Protein AF-A0A2D6Q393-F1 (afdb_monomer_lite)

Sequence (89 aa):
MQKNNSKIKNDFGKRAYLYALSIINLIKQIDNKNMSNNIIARQLIRSATSIGANIVEAQAGRTKRDFTNFINNSLKSSNECKFWICLLR

Radius of gyration: 15.28 Å; chains: 1; bounding box: 31×17×53 Å

Structure (mmCIF, N/CA/C/O backbone):
data_AF-A0A2D6Q393-F1
#
_entry.id   AF-A0A2D6Q393-F1
#
loop_
_atom_site.group_PDB
_atom_site.id
_atom_site.type_symbol
_atom_site.label_atom_id
_atom_site.label_alt_id
_atom_site.label_comp_id
_atom_site.label_asym_id
_atom_site.label_entity_id
_atom_site.label_seq_id
_atom_site.pdbx_PDB_ins_code
_atom_site.Cartn_x
_atom_site.Cartn_y
_atom_site.Cartn_z
_atom_site.occupancy
_atom_site.B_iso_or_equiv
_atom_site.auth_seq_id
_atom_site.auth_comp_id
_atom_site.auth_asym_id
_atom_site.auth_atom_id
_atom_site.pdbx_PDB_model_num
ATOM 1 N N . MET A 1 1 ? -1.314 -9.831 -33.365 1.00 42.03 1 MET A N 1
ATOM 2 C CA . MET A 1 1 ? -1.796 -10.069 -31.981 1.00 42.03 1 MET A CA 1
ATOM 3 C C . MET A 1 1 ? -0.920 -9.346 -30.936 1.00 42.03 1 MET A C 1
ATOM 5 O O . MET A 1 1 ? -0.302 -10.001 -30.114 1.00 42.03 1 MET A O 1
ATOM 9 N N . GLN A 1 2 ? -0.841 -8.003 -30.932 1.00 44.72 2 GLN A N 1
ATOM 10 C CA . GLN A 1 2 ? 0.044 -7.252 -30.002 1.00 44.72 2 GLN A CA 1
ATOM 11 C C . GLN A 1 2 ? -0.667 -6.212 -29.104 1.00 44.72 2 GLN A C 1
ATOM 13 O O . GLN A 1 2 ? -0.019 -5.556 -28.296 1.00 44.72 2 GLN A O 1
ATOM 18 N N . LYS A 1 3 ? -2.001 -6.072 -29.167 1.00 40.84 3 LYS A N 1
ATOM 19 C CA . LYS A 1 3 ? -2.736 -5.023 -28.424 1.00 40.84 3 LYS A CA 1
ATOM 20 C C . LYS A 1 3 ? -3.075 -5.345 -26.951 1.00 40.84 3 LYS A C 1
ATOM 22 O O . LYS A 1 3 ? -3.525 -4.450 -26.246 1.00 40.84 3 LYS A O 1
ATOM 27 N N . ASN A 1 4 ? -2.835 -6.566 -26.456 1.00 47.59 4 ASN A N 1
ATOM 28 C CA . ASN A 1 4 ? -3.253 -6.966 -25.096 1.00 47.59 4 ASN A CA 1
ATOM 29 C C . ASN A 1 4 ? -2.206 -6.727 -23.989 1.00 47.59 4 ASN A C 1
ATOM 31 O O . ASN A 1 4 ? -2.582 -6.578 -22.829 1.00 47.59 4 ASN A O 1
ATOM 35 N N . ASN A 1 5 ? -0.913 -6.615 -24.313 1.00 49.34 5 ASN A N 1
ATOM 36 C CA . ASN A 1 5 ? 0.138 -6.479 -23.291 1.00 49.34 5 ASN A CA 1
ATOM 37 C C . ASN A 1 5 ? 0.249 -5.071 -22.681 1.00 49.34 5 ASN A C 1
ATOM 39 O O . ASN A 1 5 ? 0.685 -4.934 -21.539 1.00 49.34 5 ASN A O 1
ATOM 43 N N . SER A 1 6 ? -0.162 -4.021 -23.398 1.00 48.47 6 SER A N 1
ATOM 44 C CA . SER A 1 6 ? -0.140 -2.645 -22.877 1.00 48.47 6 SER A CA 1
ATOM 45 C C . SER A 1 6 ? -1.238 -2.394 -21.839 1.00 48.47 6 SER A C 1
ATOM 47 O O . SER A 1 6 ? -1.019 -1.670 -20.870 1.00 48.47 6 SER A O 1
ATOM 49 N N . LYS A 1 7 ? -2.400 -3.043 -21.994 1.00 47.00 7 LYS A N 1
ATOM 50 C CA . LYS A 1 7 ? -3.549 -2.901 -21.087 1.00 47.00 7 LYS A CA 1
ATOM 51 C C . LYS A 1 7 ? -3.286 -3.542 -19.718 1.00 47.00 7 LYS A C 1
ATOM 53 O O . LYS A 1 7 ? -3.615 -2.946 -18.701 1.00 47.00 7 LYS A O 1
ATOM 58 N N . ILE A 1 8 ? -2.623 -4.704 -19.697 1.00 50.81 8 ILE A N 1
ATOM 59 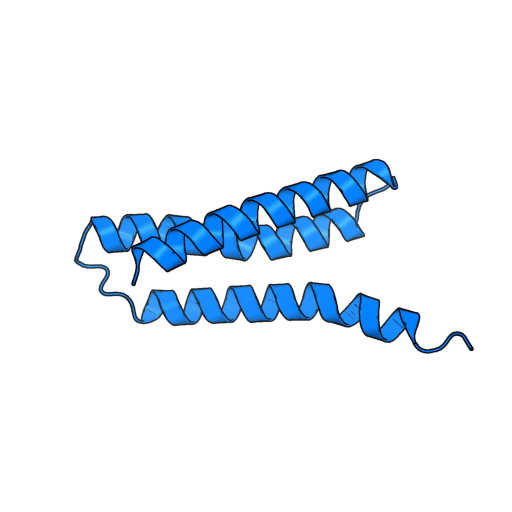C CA . ILE A 1 8 ? -2.247 -5.428 -18.467 1.00 50.81 8 ILE A CA 1
ATOM 60 C C . ILE A 1 8 ? -1.155 -4.673 -17.690 1.00 50.81 8 ILE A C 1
ATOM 62 O O . ILE A 1 8 ? -1.223 -4.570 -16.467 1.00 50.81 8 ILE A O 1
ATOM 66 N N . LYS A 1 9 ? -0.174 -4.081 -18.390 1.00 50.91 9 LYS A N 1
ATOM 67 C CA . LYS A 1 9 ? 0.898 -3.283 -17.761 1.00 50.91 9 LYS A CA 1
ATOM 68 C C . LYS A 1 9 ? 0.364 -2.065 -16.995 1.00 50.91 9 LYS A C 1
ATOM 70 O O . LYS A 1 9 ? 0.889 -1.750 -15.930 1.00 50.91 9 LYS A O 1
ATOM 75 N N . ASN A 1 10 ? -0.691 -1.426 -17.507 1.00 57.19 10 ASN A N 1
ATOM 76 C CA . ASN A 1 10 ? -1.344 -0.281 -16.861 1.00 57.19 10 ASN A CA 1
ATOM 77 C C . ASN A 1 10 ? -2.304 -0.665 -15.722 1.00 57.19 10 ASN A C 1
ATOM 79 O O . ASN A 1 10 ? -2.685 0.202 -14.936 1.00 57.19 10 ASN A O 1
ATOM 83 N N . ASP A 1 11 ? -2.692 -1.935 -15.603 1.00 80.69 11 ASP A N 1
ATOM 84 C CA . ASP A 1 11 ? -3.628 -2.376 -14.567 1.00 80.69 11 ASP A CA 1
ATOM 85 C C . ASP A 1 11 ? -2.944 -2.553 -13.203 1.00 80.69 11 ASP A C 1
ATOM 87 O O . ASP A 1 11 ? -3.472 -2.135 -12.175 1.00 80.69 11 ASP A O 1
ATOM 91 N N . PHE A 1 12 ? -1.728 -3.106 -13.173 1.00 84.88 12 PHE A N 1
ATOM 92 C CA . PHE A 1 12 ? -1.088 -3.489 -11.910 1.00 84.88 12 PHE A CA 1
ATOM 93 C C . PHE A 1 12 ? -0.756 -2.298 -10.995 1.00 84.88 12 PHE A C 1
ATOM 95 O O . PHE A 1 12 ? -1.145 -2.290 -9.827 1.00 84.88 12 PHE A O 1
ATOM 102 N N . GLY A 1 13 ? -0.104 -1.258 -11.528 1.00 90.69 13 GLY A N 1
ATOM 103 C CA . GLY A 1 13 ? 0.199 -0.043 -10.759 1.00 90.69 13 GLY A CA 1
ATOM 104 C C . GLY A 1 13 ? -1.068 0.692 -10.310 1.00 90.69 13 GLY A C 1
ATOM 105 O O . GLY A 1 13 ? -1.168 1.123 -9.161 1.00 90.69 13 GLY A O 1
ATOM 106 N N . LYS A 1 14 ? -2.087 0.751 -11.178 1.00 93.31 14 LYS A N 1
ATOM 107 C CA . LYS A 1 14 ? -3.391 1.340 -10.847 1.00 93.31 14 LYS A CA 1
ATOM 108 C C . LYS A 1 14 ? -4.083 0.579 -9.715 1.00 93.31 14 LYS A C 1
ATOM 110 O O . LYS A 1 14 ? -4.607 1.202 -8.796 1.00 93.31 14 LYS A O 1
ATOM 115 N N . ARG A 1 15 ? -4.064 -0.754 -9.747 1.00 94.62 15 ARG A N 1
ATOM 116 C CA . ARG A 1 15 ? -4.619 -1.596 -8.679 1.00 94.62 15 ARG A CA 1
ATOM 117 C C . ARG A 1 15 ? -3.896 -1.390 -7.354 1.00 94.62 15 ARG A C 1
ATOM 119 O O . ARG A 1 15 ? -4.566 -1.277 -6.335 1.00 94.62 15 ARG A O 1
ATOM 126 N N . ALA A 1 16 ? -2.568 -1.286 -7.362 1.00 96.06 16 ALA A N 1
ATOM 127 C CA . ALA A 1 16 ? -1.799 -0.992 -6.153 1.00 96.06 16 ALA A CA 1
ATOM 128 C C . ALA A 1 16 ? -2.129 0.398 -5.578 1.00 96.06 16 ALA A C 1
ATOM 130 O O . ALA A 1 16 ? -2.291 0.541 -4.368 1.00 96.06 16 ALA A O 1
ATOM 131 N N . TYR A 1 17 ? -2.305 1.405 -6.437 1.00 95.44 17 TYR A N 1
ATOM 132 C CA . TYR A 1 17 ? -2.735 2.741 -6.020 1.00 95.44 17 TYR A CA 1
ATOM 133 C C . TYR A 1 17 ? -4.141 2.735 -5.400 1.00 95.44 17 TYR A C 1
ATOM 135 O O . TYR A 1 17 ? -4.339 3.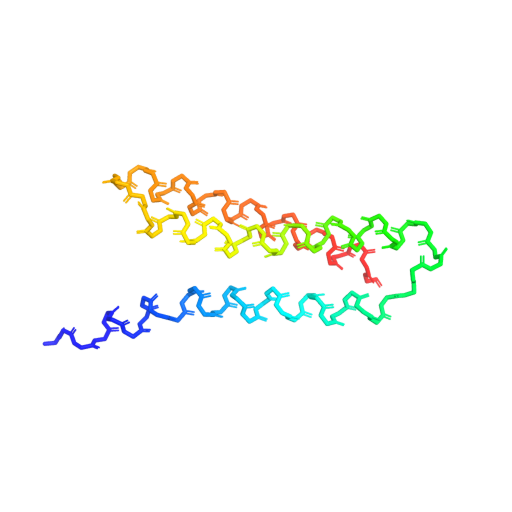244 -4.296 1.00 95.44 17 TYR A O 1
ATOM 143 N N . LEU A 1 18 ? -5.111 2.105 -6.071 1.00 96.75 18 LEU A N 1
ATOM 144 C CA . LEU A 1 18 ? -6.476 1.966 -5.551 1.00 96.75 18 LEU A CA 1
ATOM 145 C C . LEU A 1 18 ? -6.504 1.171 -4.239 1.00 96.75 18 LEU A C 1
ATOM 147 O O . LEU A 1 18 ? -7.251 1.518 -3.325 1.00 96.75 18 LEU A O 1
ATOM 151 N N . TYR A 1 19 ? -5.656 0.148 -4.114 1.00 96.69 19 TYR A N 1
ATOM 152 C CA . TYR A 1 19 ? -5.485 -0.595 -2.872 1.00 96.69 19 TYR A CA 1
ATOM 153 C C . TYR A 1 19 ? -4.971 0.304 -1.739 1.00 96.69 19 TYR A C 1
ATOM 155 O O . TYR A 1 19 ? -5.573 0.328 -0.667 1.00 96.69 19 TYR A O 1
ATOM 163 N N . ALA A 1 20 ? -3.931 1.107 -1.976 1.00 97.38 20 ALA A N 1
ATOM 164 C CA . ALA A 1 20 ? -3.423 2.044 -0.974 1.00 97.38 20 ALA A CA 1
ATOM 165 C C . ALA A 1 20 ? -4.501 3.051 -0.525 1.00 97.38 20 ALA A C 1
ATOM 167 O O . ALA A 1 20 ? -4.667 3.271 0.675 1.00 97.38 20 ALA A O 1
ATOM 168 N N . LEU A 1 21 ? -5.298 3.592 -1.457 1.00 97.44 21 LEU A N 1
ATOM 169 C CA . LEU A 1 21 ? -6.447 4.446 -1.125 1.00 97.44 21 LEU A CA 1
ATOM 170 C C . LEU A 1 21 ? -7.495 3.718 -0.271 1.00 97.44 21 LEU A C 1
ATOM 172 O O . LEU A 1 21 ? -8.022 4.299 0.679 1.00 97.44 21 LEU A O 1
ATOM 176 N N . SER A 1 22 ? -7.782 2.448 -0.575 1.00 97.56 22 SER A N 1
ATOM 177 C CA . SER A 1 22 ? -8.725 1.646 0.214 1.00 97.56 22 SER A CA 1
ATOM 178 C C . SER A 1 22 ? -8.251 1.452 1.659 1.00 97.56 22 SER A C 1
ATOM 180 O O . SER A 1 22 ? -9.046 1.595 2.585 1.00 97.56 22 SER A O 1
ATOM 182 N N . ILE A 1 23 ? -6.946 1.242 1.866 1.00 97.38 23 ILE A N 1
ATOM 183 C CA . ILE A 1 23 ? -6.348 1.113 3.200 1.00 97.38 23 ILE A CA 1
ATOM 184 C C . ILE A 1 23 ? -6.374 2.444 3.955 1.00 97.38 23 ILE A C 1
ATOM 186 O O . ILE A 1 23 ? -6.697 2.469 5.140 1.00 97.38 23 ILE A O 1
ATOM 190 N N . ILE A 1 24 ? -6.095 3.563 3.281 1.00 96.25 24 ILE A N 1
ATOM 191 C CA . ILE A 1 24 ? -6.207 4.899 3.887 1.00 96.25 24 ILE A CA 1
ATOM 192 C C . ILE A 1 24 ? -7.641 5.144 4.374 1.00 96.25 24 ILE A C 1
ATOM 194 O O . ILE A 1 24 ? -7.839 5.658 5.474 1.00 96.25 24 ILE A O 1
ATOM 198 N N . ASN A 1 25 ? -8.643 4.764 3.579 1.00 96.62 25 ASN A N 1
ATOM 199 C CA . ASN A 1 25 ? -10.043 4.910 3.967 1.00 96.62 25 ASN A CA 1
ATOM 200 C C . ASN A 1 25 ? -10.439 3.966 5.111 1.00 96.62 25 ASN A C 1
ATOM 202 O O . ASN A 1 25 ? -11.138 4.411 6.016 1.00 96.62 25 ASN A O 1
ATOM 206 N N . LEU A 1 26 ? -9.948 2.722 5.121 1.00 94.75 26 LEU A N 1
ATOM 207 C CA . LEU A 1 26 ? -10.131 1.792 6.240 1.00 94.75 26 LEU A CA 1
ATOM 208 C C . LEU A 1 26 ? -9.579 2.378 7.546 1.00 94.75 26 LEU A C 1
ATOM 210 O O . LEU A 1 26 ? -10.259 2.383 8.564 1.00 94.75 26 LEU A O 1
ATOM 214 N N . ILE A 1 27 ? -8.365 2.929 7.516 1.00 94.31 27 ILE A N 1
ATOM 215 C CA . ILE A 1 27 ? -7.704 3.462 8.715 1.00 94.31 27 ILE A CA 1
ATOM 216 C C . ILE A 1 27 ? -8.433 4.676 9.294 1.00 94.31 27 ILE A C 1
ATOM 218 O O . ILE A 1 27 ? -8.468 4.840 10.510 1.00 94.31 27 ILE A O 1
ATOM 222 N N . LYS A 1 28 ? -9.077 5.496 8.454 1.00 93.12 28 LYS A N 1
ATOM 223 C CA . LYS A 1 28 ? -9.934 6.596 8.932 1.00 93.12 28 LYS A CA 1
ATOM 224 C C . LYS A 1 28 ? -11.124 6.109 9.768 1.00 93.12 28 LYS A C 1
ATOM 226 O O . LYS A 1 28 ? -11.667 6.901 10.530 1.00 93.12 28 LYS A O 1
ATOM 231 N N . GLN A 1 29 ? -11.534 4.851 9.6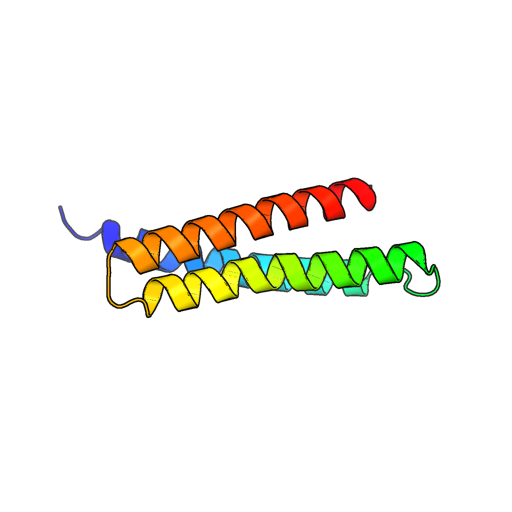10 1.00 92.62 29 GLN A N 1
ATOM 232 C CA . GLN A 1 29 ? -12.647 4.245 10.347 1.00 92.62 29 GLN A CA 1
ATOM 233 C C . GLN A 1 29 ? -12.200 3.537 11.635 1.00 92.62 29 GLN A C 1
ATOM 235 O O . GLN A 1 29 ? -13.047 3.175 12.447 1.00 92.62 29 GLN A O 1
ATOM 240 N N . ILE A 1 30 ? -10.894 3.334 11.838 1.00 90.44 30 ILE A N 1
ATOM 241 C CA . ILE A 1 30 ? -10.358 2.688 13.040 1.00 90.44 30 ILE A CA 1
ATOM 242 C C . ILE A 1 30 ? -10.380 3.683 14.206 1.00 90.44 30 ILE A C 1
ATOM 244 O O . ILE A 1 30 ? -9.953 4.832 14.067 1.00 90.44 30 ILE A O 1
ATOM 248 N N . ASP A 1 31 ? -10.840 3.235 15.379 1.00 87.25 31 ASP A N 1
ATOM 249 C CA . ASP A 1 31 ? -10.727 4.025 16.604 1.00 87.25 31 ASP A CA 1
ATOM 250 C C . ASP A 1 31 ? -9.257 4.142 17.028 1.00 87.25 31 ASP A C 1
ATOM 252 O O . ASP A 1 31 ? -8.636 3.192 17.515 1.00 87.25 31 ASP A O 1
ATOM 256 N N . ASN A 1 32 ? -8.716 5.343 16.846 1.00 80.62 32 ASN A N 1
ATOM 257 C CA . ASN A 1 32 ? -7.325 5.673 17.125 1.00 80.62 32 ASN A CA 1
ATOM 258 C C . ASN A 1 32 ? -7.057 5.999 18.602 1.00 80.62 32 ASN A C 1
ATOM 260 O O . ASN A 1 32 ? -5.912 6.310 18.940 1.00 80.62 32 ASN A O 1
ATOM 264 N N . LYS A 1 33 ? -8.073 5.942 19.479 1.00 87.19 33 LYS A N 1
ATOM 265 C CA . LYS A 1 33 ? -7.893 6.109 20.933 1.00 87.19 33 LYS A CA 1
ATOM 266 C C . LYS A 1 33 ? -7.213 4.901 21.573 1.00 87.19 33 LYS A C 1
ATOM 268 O O . LYS A 1 33 ? -6.509 5.051 22.568 1.00 87.19 33 LYS A O 1
ATOM 273 N N . ASN A 1 34 ? -7.392 3.710 21.001 1.00 92.00 34 ASN A N 1
ATOM 274 C CA . ASN A 1 34 ? -6.685 2.515 21.442 1.00 92.00 34 ASN A CA 1
ATOM 275 C C . ASN A 1 34 ? -5.242 2.520 20.897 1.00 92.00 34 ASN A C 1
ATOM 277 O O . ASN A 1 34 ? -5.016 2.606 19.688 1.00 92.00 34 ASN A O 1
ATOM 281 N N . MET A 1 35 ? -4.260 2.404 21.797 1.00 94.31 35 MET A N 1
ATOM 282 C CA . MET A 1 35 ? -2.834 2.426 21.452 1.00 94.31 35 MET A CA 1
ATOM 283 C C . MET A 1 35 ? -2.443 1.315 20.465 1.00 94.31 35 MET A C 1
ATOM 285 O O . MET A 1 35 ? -1.711 1.578 19.511 1.00 94.31 35 MET A O 1
ATOM 289 N N . SER A 1 36 ? -2.955 0.096 20.649 1.00 93.56 36 SER A N 1
ATOM 290 C CA . SER A 1 36 ? -2.688 -1.040 19.760 1.00 93.56 36 SER A CA 1
ATOM 291 C C . SER A 1 36 ? -3.243 -0.789 18.361 1.00 93.56 36 SER A C 1
ATOM 293 O O . SER A 1 36 ? -2.529 -0.979 17.376 1.00 93.56 36 SER A O 1
ATOM 295 N N . ASN A 1 37 ? -4.470 -0.270 18.267 1.00 94.25 37 ASN A N 1
ATOM 296 C CA . ASN A 1 37 ? -5.084 0.084 16.986 1.00 94.25 37 ASN A CA 1
ATOM 297 C C . ASN A 1 37 ? -4.278 1.157 16.254 1.00 94.25 37 ASN A C 1
ATOM 299 O O . ASN A 1 37 ? -4.041 1.027 15.055 1.00 94.25 37 ASN A O 1
ATOM 303 N N . ASN A 1 38 ? -3.804 2.181 16.970 1.00 94.19 38 ASN A N 1
ATOM 304 C CA . ASN A 1 38 ? -2.975 3.235 16.388 1.00 94.19 38 ASN A CA 1
ATOM 305 C C . ASN A 1 38 ? -1.669 2.670 15.802 1.00 94.19 38 ASN A C 1
ATOM 307 O O . ASN A 1 38 ? -1.308 2.975 14.663 1.00 94.19 38 ASN A O 1
ATOM 311 N N . ILE A 1 39 ? -0.980 1.803 16.552 1.00 95.81 39 ILE A N 1
ATOM 312 C CA . ILE A 1 39 ? 0.271 1.173 16.109 1.00 95.81 39 ILE A CA 1
ATOM 313 C C . ILE A 1 39 ? 0.026 0.290 14.880 1.00 95.81 39 ILE A C 1
ATOM 315 O O . ILE A 1 39 ? 0.755 0.407 13.890 1.00 95.81 39 ILE A O 1
ATOM 319 N N . ILE A 1 40 ? -1.012 -0.550 14.910 1.00 96.38 40 ILE A N 1
ATOM 320 C CA . ILE A 1 40 ? -1.356 -1.434 13.791 1.00 96.38 40 ILE A CA 1
ATOM 321 C C . ILE A 1 40 ? -1.745 -0.610 12.561 1.00 96.38 40 ILE A C 1
ATOM 323 O O . ILE A 1 40 ? -1.223 -0.860 11.476 1.00 96.38 40 ILE A O 1
ATOM 327 N N . ALA A 1 41 ? -2.580 0.419 12.718 1.00 96.00 41 ALA A N 1
ATOM 328 C CA . ALA A 1 41 ? -2.968 1.315 11.632 1.00 96.00 41 ALA A CA 1
ATOM 329 C C . ALA A 1 41 ? -1.748 1.990 10.984 1.00 96.00 41 ALA A C 1
ATOM 331 O O . ALA A 1 41 ? -1.629 2.029 9.756 1.00 96.00 41 ALA A O 1
ATOM 332 N N . ARG A 1 42 ? -0.785 2.459 11.787 1.00 96.19 42 ARG A N 1
ATOM 333 C CA . ARG A 1 42 ? 0.465 3.047 11.280 1.00 96.19 42 ARG A CA 1
ATOM 334 C C . ARG A 1 42 ? 1.329 2.045 10.512 1.00 96.19 42 ARG A C 1
ATOM 336 O O . ARG A 1 42 ? 1.921 2.410 9.495 1.00 96.19 42 ARG A O 1
ATOM 343 N N . GLN A 1 43 ? 1.414 0.796 10.963 1.00 97.75 43 GLN A N 1
ATOM 344 C CA . GLN A 1 43 ? 2.153 -0.233 10.224 1.00 97.75 43 GLN A CA 1
ATOM 345 C C . GLN A 1 43 ? 1.432 -0.641 8.936 1.00 97.75 43 GLN A C 1
ATOM 347 O O . GLN A 1 43 ? 2.063 -0.828 7.888 1.00 97.75 43 GLN A O 1
ATOM 352 N N . LEU A 1 44 ? 0.104 -0.703 8.988 1.00 97.62 44 LEU A N 1
ATOM 353 C CA . LEU A 1 44 ? -0.739 -1.034 7.854 1.00 97.62 44 LEU A CA 1
ATOM 354 C C . LEU A 1 44 ? -0.640 0.019 6.740 1.00 97.62 44 LEU A C 1
ATOM 356 O O . LEU A 1 44 ? -0.366 -0.336 5.596 1.00 97.62 44 LEU A O 1
ATOM 360 N N . ILE A 1 45 ? -0.774 1.317 7.049 1.00 97.31 45 ILE A N 1
ATOM 361 C CA . ILE A 1 45 ? -0.666 2.373 6.022 1.00 97.31 45 ILE A CA 1
ATOM 362 C C . ILE A 1 45 ? 0.721 2.405 5.376 1.00 97.31 45 ILE A C 1
ATOM 364 O O . ILE A 1 45 ? 0.841 2.593 4.162 1.00 97.31 45 ILE A O 1
ATOM 368 N N . ARG A 1 46 ? 1.777 2.183 6.169 1.00 98.25 46 ARG A N 1
ATOM 369 C CA . ARG A 1 46 ? 3.162 2.195 5.689 1.00 98.25 46 ARG A CA 1
ATOM 370 C C . ARG A 1 46 ? 3.421 1.028 4.739 1.00 98.25 46 ARG A C 1
ATOM 372 O O . ARG A 1 46 ? 3.951 1.231 3.651 1.00 98.25 46 ARG A O 1
ATOM 379 N N . SER A 1 47 ? 3.019 -0.181 5.127 1.00 98.19 47 SER A N 1
ATOM 380 C CA . SER A 1 47 ? 3.179 -1.370 4.283 1.00 98.19 47 SER A CA 1
ATOM 381 C C . SER A 1 47 ? 2.318 -1.286 3.016 1.00 98.19 47 SER A C 1
ATOM 383 O O . SER A 1 47 ? 2.835 -1.516 1.925 1.00 98.19 47 SER A O 1
ATOM 385 N N . ALA A 1 48 ? 1.060 -0.844 3.113 1.00 98.00 48 ALA A N 1
ATOM 386 C CA . ALA A 1 48 ? 0.166 -0.700 1.961 1.00 98.00 48 ALA A CA 1
ATO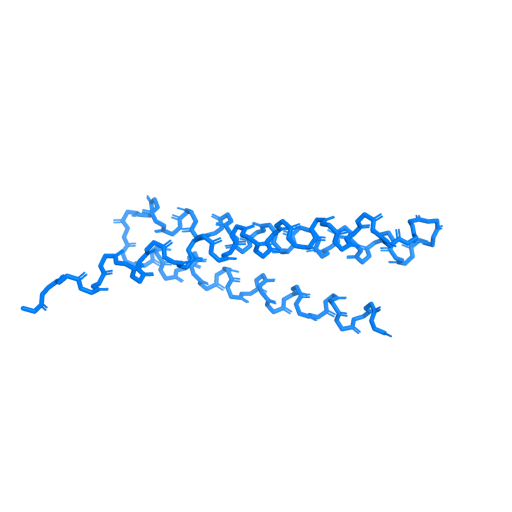M 387 C C . ALA A 1 48 ? 0.661 0.312 0.915 1.00 98.00 48 ALA A C 1
ATOM 389 O O . ALA A 1 48 ? 0.641 0.028 -0.283 1.00 98.00 48 ALA A O 1
ATOM 390 N N . THR A 1 49 ? 1.132 1.485 1.347 1.00 97.69 49 THR A N 1
ATOM 391 C CA . THR A 1 49 ? 1.671 2.509 0.430 1.00 97.69 49 THR A CA 1
ATOM 392 C C . THR A 1 49 ? 3.020 2.091 -0.168 1.00 97.69 49 THR A C 1
ATOM 394 O O . THR A 1 49 ? 3.285 2.374 -1.339 1.00 97.69 49 THR A O 1
ATOM 397 N N . SER A 1 50 ? 3.834 1.333 0.579 1.00 98.31 50 SER A N 1
ATOM 398 C CA . SER A 1 50 ? 5.114 0.794 0.101 1.00 98.31 50 SER A CA 1
ATOM 399 C C . SER A 1 50 ? 4.963 -0.192 -1.066 1.00 98.31 50 SER A C 1
ATOM 401 O O . SER A 1 50 ? 5.839 -0.242 -1.930 1.00 98.31 50 SER A O 1
ATOM 403 N N . ILE A 1 51 ? 3.841 -0.920 -1.163 1.00 98.31 51 ILE A N 1
ATOM 404 C CA . ILE A 1 51 ? 3.543 -1.798 -2.312 1.00 98.31 51 ILE A CA 1
ATOM 405 C C . ILE A 1 51 ? 3.571 -0.991 -3.613 1.00 98.31 51 ILE A C 1
ATOM 407 O O . ILE A 1 51 ? 4.289 -1.356 -4.545 1.00 98.31 51 ILE A O 1
ATOM 411 N N . GLY A 1 52 ? 2.811 0.109 -3.664 1.00 96.25 52 GLY A N 1
ATOM 412 C CA . GLY A 1 52 ? 2.718 0.983 -4.833 1.00 96.25 52 GLY A CA 1
ATOM 413 C C . GLY A 1 52 ? 4.023 1.724 -5.115 1.00 96.25 52 GLY A C 1
ATOM 414 O O . GLY A 1 52 ? 4.457 1.759 -6.264 1.00 96.25 52 GLY A O 1
ATOM 415 N N . ALA A 1 53 ? 4.684 2.239 -4.074 1.00 97.25 53 ALA A N 1
ATOM 416 C CA . ALA A 1 53 ? 5.970 2.921 -4.211 1.00 97.25 53 ALA A CA 1
ATOM 417 C C . ALA A 1 53 ? 7.031 2.013 -4.854 1.00 97.25 53 ALA A C 1
ATOM 419 O O . ALA A 1 53 ? 7.641 2.389 -5.848 1.00 97.25 53 ALA A O 1
ATOM 420 N N . ASN A 1 54 ? 7.176 0.773 -4.374 1.00 97.88 54 ASN A N 1
ATOM 421 C CA . ASN A 1 54 ? 8.108 -0.185 -4.971 1.00 97.88 54 ASN A CA 1
ATOM 422 C C . ASN A 1 54 ? 7.747 -0.537 -6.425 1.00 97.88 54 ASN A C 1
ATOM 424 O O . ASN A 1 54 ? 8.635 -0.789 -7.228 1.00 97.88 54 ASN A O 1
ATOM 428 N N . ILE A 1 55 ? 6.465 -0.545 -6.802 1.00 96.06 55 ILE A N 1
ATOM 429 C CA . ILE A 1 55 ? 6.068 -0.779 -8.202 1.00 96.06 55 ILE A CA 1
ATOM 430 C C . ILE A 1 55 ? 6.499 0.391 -9.097 1.00 96.06 55 ILE A C 1
ATOM 432 O O . ILE A 1 55 ? 6.959 0.152 -10.213 1.00 96.06 55 ILE A O 1
ATOM 436 N N . VAL A 1 56 ? 6.383 1.632 -8.615 1.00 95.12 56 VAL A N 1
ATOM 437 C CA . VAL A 1 56 ? 6.874 2.823 -9.330 1.00 95.12 56 VAL A CA 1
ATOM 438 C C . VAL A 1 56 ? 8.395 2.756 -9.498 1.00 95.12 56 VAL A C 1
ATOM 440 O O . VAL A 1 56 ? 8.890 2.921 -10.612 1.00 95.12 56 VAL A O 1
ATOM 443 N N . GLU A 1 57 ? 9.128 2.408 -8.439 1.00 96.31 57 GLU A N 1
ATOM 444 C CA . GLU A 1 57 ? 10.586 2.223 -8.502 1.00 96.31 57 GLU A CA 1
ATOM 445 C C . GLU A 1 57 ? 10.990 1.087 -9.454 1.00 96.31 57 GLU A C 1
ATOM 447 O O . GLU A 1 57 ? 11.930 1.225 -10.236 1.00 96.31 57 GLU A O 1
ATOM 452 N N . ALA A 1 58 ? 10.235 -0.018 -9.476 1.00 95.44 58 ALA A N 1
ATOM 453 C CA . ALA A 1 58 ? 10.463 -1.103 -10.427 1.00 95.44 58 ALA A CA 1
ATOM 454 C C . ALA A 1 58 ? 10.355 -0.605 -11.877 1.00 95.44 58 ALA A C 1
ATOM 456 O O . ALA A 1 58 ? 11.175 -0.973 -12.716 1.00 95.44 58 ALA A O 1
ATOM 457 N N . GLN A 1 59 ? 9.362 0.242 -12.173 1.00 91.69 59 GLN A N 1
ATOM 458 C CA . GLN A 1 59 ? 9.158 0.820 -13.506 1.00 91.69 59 GLN A CA 1
ATOM 459 C C . GLN A 1 59 ? 10.250 1.824 -13.899 1.00 91.69 59 GLN A C 1
ATOM 461 O O . GLN A 1 59 ? 10.567 1.922 -15.084 1.00 91.69 59 GLN A O 1
ATOM 466 N N . ALA A 1 60 ? 10.826 2.535 -12.928 1.00 92.88 60 ALA A N 1
ATOM 467 C CA . ALA A 1 60 ? 11.945 3.458 -13.128 1.00 92.88 60 ALA A CA 1
ATOM 468 C C . ALA A 1 60 ? 13.326 2.764 -13.146 1.00 92.88 60 ALA A C 1
ATOM 470 O O . ALA A 1 60 ? 14.336 3.392 -13.474 1.00 92.88 60 ALA A O 1
ATOM 471 N N . GLY A 1 61 ? 13.384 1.475 -12.797 1.00 91.75 61 GLY A N 1
ATOM 472 C CA . GLY A 1 61 ? 14.613 0.691 -12.718 1.00 91.75 61 GLY A CA 1
ATOM 473 C C . GLY A 1 61 ? 15.362 0.585 -14.051 1.00 91.75 61 GLY A C 1
ATOM 474 O O . GLY A 1 61 ? 14.770 0.462 -15.124 1.00 91.75 61 GLY A O 1
ATOM 475 N N . ARG A 1 62 ? 16.700 0.592 -13.983 1.00 91.88 62 ARG A N 1
ATOM 476 C CA . ARG A 1 62 ? 17.576 0.556 -15.170 1.00 91.88 62 ARG A CA 1
ATOM 477 C C . ARG A 1 62 ? 17.821 -0.857 -15.689 1.00 91.88 62 ARG A C 1
ATOM 479 O O . ARG A 1 62 ? 18.065 -1.040 -16.879 1.00 91.88 62 ARG A O 1
ATOM 486 N N . THR A 1 63 ? 17.777 -1.859 -14.812 1.00 96.31 63 THR A N 1
ATOM 487 C CA . THR A 1 63 ? 18.045 -3.256 -15.171 1.00 96.31 63 THR A CA 1
ATOM 488 C C . THR A 1 63 ? 16.869 -4.175 -14.845 1.00 96.31 63 THR A C 1
ATOM 490 O O . THR A 1 63 ? 16.044 -3.899 -13.976 1.00 96.31 63 THR A O 1
ATOM 493 N N . LYS A 1 64 ? 16.823 -5.345 -15.500 1.00 95.38 64 LYS A N 1
ATOM 494 C CA . LYS A 1 64 ? 15.858 -6.408 -15.154 1.00 95.38 64 LYS A CA 1
ATOM 495 C C . LYS A 1 64 ? 16.013 -6.888 -13.707 1.00 95.38 64 LYS A C 1
ATOM 497 O O . LYS A 1 64 ? 15.035 -7.308 -13.100 1.00 95.38 64 LYS A O 1
ATOM 502 N N . ARG A 1 65 ? 17.234 -6.844 -13.162 1.00 96.00 65 ARG A N 1
ATOM 503 C CA . ARG A 1 65 ? 17.506 -7.218 -11.769 1.00 96.00 65 ARG A CA 1
ATOM 504 C C . ARG A 1 65 ? 16.863 -6.220 -10.808 1.00 96.00 65 ARG A C 1
ATOM 506 O O . ARG A 1 65 ? 16.211 -6.655 -9.866 1.00 96.00 65 ARG A O 1
ATOM 513 N N . ASP A 1 66 ? 16.984 -4.923 -11.085 1.00 94.50 66 ASP A N 1
ATOM 514 C CA . ASP A 1 66 ? 16.359 -3.872 -10.270 1.00 94.50 66 ASP A CA 1
ATOM 515 C C . ASP A 1 66 ? 14.841 -4.023 -10.270 1.00 94.50 66 ASP A C 1
ATOM 517 O O . ASP A 1 66 ? 14.227 -4.046 -9.206 1.00 94.50 66 ASP A O 1
ATOM 521 N N . PHE A 1 67 ? 14.251 -4.239 -11.452 1.00 95.19 67 PHE A N 1
ATOM 522 C CA . PHE A 1 67 ? 12.820 -4.507 -11.581 1.00 95.19 67 PHE A CA 1
ATOM 523 C C . PHE A 1 67 ? 12.381 -5.660 -10.666 1.00 95.19 67 PHE A C 1
ATOM 525 O O . PHE A 1 67 ? 11.481 -5.497 -9.845 1.00 95.19 67 PHE A O 1
ATOM 532 N N . THR A 1 68 ? 13.047 -6.815 -10.752 1.00 96.75 68 THR A N 1
ATOM 533 C CA . THR A 1 68 ? 12.721 -7.985 -9.921 1.00 96.75 68 THR A CA 1
ATOM 534 C C . THR A 1 68 ? 12.913 -7.707 -8.430 1.00 96.75 68 THR A C 1
ATOM 536 O O . THR A 1 68 ? 12.084 -8.119 -7.621 1.00 96.75 68 THR A O 1
ATOM 539 N N . ASN A 1 69 ? 13.968 -6.984 -8.049 1.00 97.81 69 ASN A N 1
ATOM 540 C CA . ASN A 1 69 ? 14.230 -6.632 -6.653 1.00 97.81 69 ASN A CA 1
ATOM 541 C C . ASN A 1 69 ? 13.119 -5.753 -6.068 1.00 97.81 69 ASN A C 1
ATOM 543 O O . ASN A 1 69 ? 12.607 -6.050 -4.987 1.00 97.81 69 ASN A O 1
ATOM 547 N N . PHE A 1 70 ? 1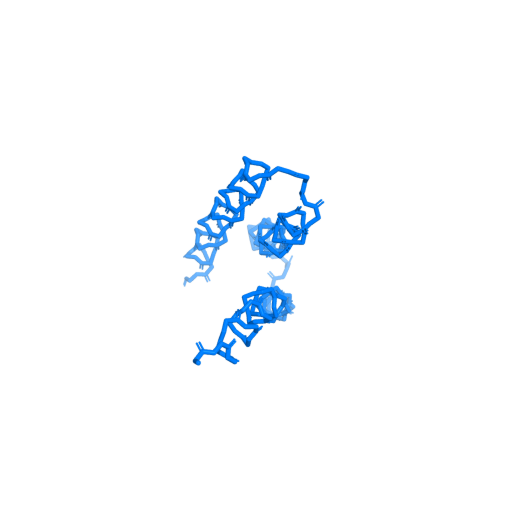2.696 -4.717 -6.792 1.00 97.81 70 PHE A N 1
ATOM 548 C CA . PHE A 1 70 ? 11.608 -3.846 -6.354 1.00 97.81 70 PHE A CA 1
ATOM 549 C C . PHE A 1 70 ? 10.259 -4.575 -6.310 1.00 97.81 70 PHE A C 1
ATOM 551 O O . PHE A 1 70 ? 9.511 -4.422 -5.343 1.00 97.81 70 PHE A O 1
ATOM 558 N N . ILE A 1 71 ? 9.966 -5.451 -7.276 1.00 97.00 71 ILE A N 1
ATOM 559 C CA . ILE A 1 71 ? 8.761 -6.294 -7.220 1.00 97.00 71 ILE A CA 1
ATOM 560 C C . ILE A 1 71 ? 8.799 -7.252 -6.017 1.00 97.00 71 ILE A C 1
ATOM 562 O O . ILE A 1 71 ? 7.789 -7.404 -5.329 1.00 97.00 71 ILE A O 1
ATOM 566 N N . ASN A 1 72 ? 9.954 -7.836 -5.693 1.00 98.12 72 ASN A N 1
ATOM 567 C CA . ASN A 1 72 ? 10.111 -8.666 -4.494 1.00 98.12 72 ASN A CA 1
ATOM 568 C C . ASN A 1 72 ? 9.894 -7.868 -3.201 1.00 98.12 72 ASN A C 1
ATOM 570 O O . ASN A 1 72 ? 9.282 -8.377 -2.262 1.00 98.12 72 ASN A O 1
ATOM 574 N N . ASN A 1 73 ? 10.350 -6.616 -3.143 1.00 98.19 73 ASN A N 1
ATOM 575 C CA . ASN A 1 73 ? 10.065 -5.734 -2.011 1.00 98.19 73 ASN A CA 1
ATOM 576 C C . ASN A 1 73 ? 8.566 -5.417 -1.913 1.00 98.19 73 ASN A C 1
ATOM 578 O O . ASN A 1 73 ? 8.001 -5.514 -0.827 1.00 98.19 73 ASN A O 1
ATOM 582 N N . SER A 1 74 ? 7.902 -5.154 -3.043 1.00 98.06 74 SER A N 1
ATOM 583 C CA . SER A 1 74 ? 6.444 -4.972 -3.103 1.00 98.06 74 SER A CA 1
ATOM 584 C C . SER A 1 74 ? 5.685 -6.201 -2.571 1.00 98.06 74 SER A C 1
ATOM 586 O O . SER A 1 74 ? 4.750 -6.060 -1.780 1.00 98.06 74 SER A O 1
ATOM 588 N N . LEU A 1 75 ? 6.134 -7.417 -2.911 1.00 98.12 75 LEU A N 1
ATOM 589 C CA . LEU A 1 75 ? 5.572 -8.667 -2.384 1.00 98.12 75 LEU A CA 1
ATOM 590 C C . LEU A 1 75 ? 5.751 -8.792 -0.862 1.00 98.12 75 LEU A C 1
ATOM 592 O O . LEU A 1 75 ? 4.804 -9.153 -0.162 1.00 98.12 75 LEU A O 1
ATOM 596 N N . LYS A 1 76 ? 6.936 -8.463 -0.332 1.00 98.50 76 LYS A N 1
ATOM 597 C CA . LYS A 1 76 ? 7.180 -8.451 1.122 1.00 98.50 76 LYS A CA 1
ATOM 598 C C . LYS A 1 76 ? 6.245 -7.470 1.833 1.00 98.50 76 LYS A C 1
ATOM 600 O O . LYS A 1 76 ? 5.584 -7.860 2.792 1.00 98.50 76 LYS A O 1
ATOM 605 N N . SER A 1 77 ? 6.103 -6.250 1.312 1.00 98.38 77 SER A N 1
ATOM 606 C CA . SER A 1 77 ? 5.163 -5.256 1.847 1.00 98.38 77 SER A CA 1
ATOM 607 C C . SER A 1 77 ? 3.708 -5.728 1.781 1.00 98.38 77 SER A C 1
ATOM 609 O O . SER A 1 77 ? 2.938 -5.469 2.702 1.00 98.38 77 SER A O 1
ATOM 611 N N . SER A 1 78 ? 3.323 -6.465 0.735 1.00 98.19 78 SER A N 1
ATOM 612 C CA . SER A 1 78 ? 1.987 -7.062 0.634 1.00 98.19 78 SER A CA 1
ATOM 613 C C . SER A 1 78 ? 1.740 -8.129 1.706 1.00 98.19 78 SER A C 1
ATOM 615 O O . SER A 1 78 ? 0.665 -8.144 2.311 1.00 98.19 78 SER A O 1
ATOM 617 N N . ASN A 1 79 ? 2.737 -8.966 2.001 1.00 98.50 79 ASN A N 1
ATOM 618 C CA . ASN A 1 79 ? 2.654 -9.954 3.080 1.00 98.50 79 ASN A CA 1
ATOM 619 C C . ASN A 1 79 ? 2.556 -9.293 4.463 1.00 98.50 79 ASN A C 1
ATOM 621 O O . ASN A 1 79 ? 1.727 -9.710 5.271 1.00 98.50 79 ASN A O 1
ATOM 625 N N . GLU A 1 80 ? 3.337 -8.237 4.718 1.00 98.12 80 GLU A N 1
ATOM 626 C CA . GLU A 1 80 ? 3.206 -7.427 5.939 1.00 98.12 80 GLU A CA 1
ATOM 627 C C . GLU A 1 80 ? 1.800 -6.828 6.057 1.00 98.12 80 GLU A C 1
ATOM 629 O O . GLU A 1 80 ? 1.151 -6.955 7.091 1.00 98.12 80 GLU A O 1
ATOM 634 N N . CYS A 1 81 ? 1.292 -6.229 4.978 1.00 97.81 81 CYS A N 1
ATOM 635 C CA . CYS A 1 81 ? -0.039 -5.632 4.945 1.00 97.81 81 CYS A CA 1
ATOM 636 C C . CYS A 1 81 ? -1.132 -6.661 5.289 1.00 97.81 81 CYS A C 1
ATOM 638 O O . CYS A 1 81 ? -2.007 -6.401 6.116 1.00 97.81 81 CYS A O 1
ATOM 640 N N . LYS A 1 82 ? -1.039 -7.871 4.717 1.00 97.94 82 LYS A N 1
ATOM 641 C CA . LYS A 1 82 ? -1.941 -8.988 5.031 1.00 97.94 82 LYS A CA 1
ATOM 642 C C . LYS A 1 82 ? -1.889 -9.362 6.514 1.00 97.94 82 LYS A C 1
ATOM 644 O O . LYS A 1 82 ? -2.942 -9.572 7.110 1.00 97.94 82 LYS A O 1
ATOM 649 N N . PHE A 1 83 ? -0.697 -9.432 7.104 1.00 98.19 83 PHE A N 1
ATOM 650 C CA . PHE A 1 83 ? -0.529 -9.719 8.529 1.00 98.19 83 PHE A CA 1
ATOM 651 C C . PHE A 1 83 ? -1.223 -8.666 9.405 1.00 98.19 83 PHE A C 1
ATOM 653 O O . PHE A 1 83 ? -2.010 -9.027 10.278 1.00 98.19 83 PHE A O 1
ATOM 660 N N . TRP A 1 84 ? -1.022 -7.374 9.124 1.00 97.50 84 TRP A N 1
ATOM 661 C CA . TRP A 1 84 ? -1.661 -6.293 9.884 1.00 97.50 84 TRP A CA 1
ATOM 662 C C . TRP A 1 84 ? -3.186 -6.281 9.745 1.00 97.50 84 TRP A C 1
ATOM 664 O O . TRP A 1 84 ? -3.877 -6.068 10.735 1.00 97.50 84 TRP A O 1
ATOM 674 N N . ILE A 1 85 ? -3.724 -6.569 8.553 1.00 95.88 85 ILE A N 1
ATOM 675 C CA . ILE A 1 85 ? -5.176 -6.722 8.361 1.00 95.88 85 ILE A CA 1
ATOM 676 C C . ILE A 1 85 ? -5.719 -7.886 9.196 1.00 95.88 85 ILE A C 1
ATOM 678 O O . ILE A 1 85 ? -6.789 -7.758 9.782 1.00 95.88 85 ILE A O 1
ATOM 682 N N . CYS A 1 86 ? -5.000 -9.009 9.276 1.00 95.94 86 CYS A N 1
ATOM 683 C CA . CYS A 1 86 ? -5.417 -10.136 10.111 1.00 95.94 86 CYS A CA 1
ATOM 684 C C . CYS A 1 86 ? -5.457 -9.782 11.603 1.00 95.94 86 CYS A C 1
ATOM 686 O O . CYS A 1 86 ? -6.319 -10.304 12.296 1.00 95.94 86 CYS A O 1
ATOM 688 N N . LEU A 1 87 ? -4.575 -8.899 12.082 1.00 94.56 87 LEU A N 1
ATOM 689 C CA . LEU A 1 87 ? -4.585 -8.431 13.474 1.00 94.56 87 LEU A CA 1
ATOM 690 C C . LEU A 1 87 ? -5.718 -7.440 13.791 1.00 94.56 87 LEU A C 1
ATOM 692 O O . LEU A 1 87 ? -5.981 -7.194 14.962 1.00 94.56 87 LEU A O 1
ATOM 696 N N . LEU A 1 88 ? -6.360 -6.856 12.773 1.00 88.88 88 LEU A N 1
ATOM 697 C CA . LEU A 1 88 ? -7.509 -5.954 12.932 1.00 88.88 88 LEU A CA 1
ATOM 698 C C . LEU A 1 88 ? -8.869 -6.674 12.909 1.00 88.88 88 LEU A C 1
ATOM 700 O O . LEU A 1 88 ? -9.884 -6.012 13.120 1.00 88.88 88 LEU A O 1
ATOM 704 N N . ARG A 1 89 ? -8.906 -7.974 12.585 1.00 77.69 89 ARG A N 1
ATOM 705 C CA . ARG A 1 89 ? -10.133 -8.793 12.599 1.00 77.69 89 ARG A CA 1
ATOM 706 C C . ARG A 1 89 ? -10.457 -9.251 14.011 1.00 77.69 89 ARG A C 1
ATOM 708 O O . ARG A 1 89 ? -11.670 -9.334 14.293 1.00 77.69 89 ARG A O 1
#

pLDDT: mean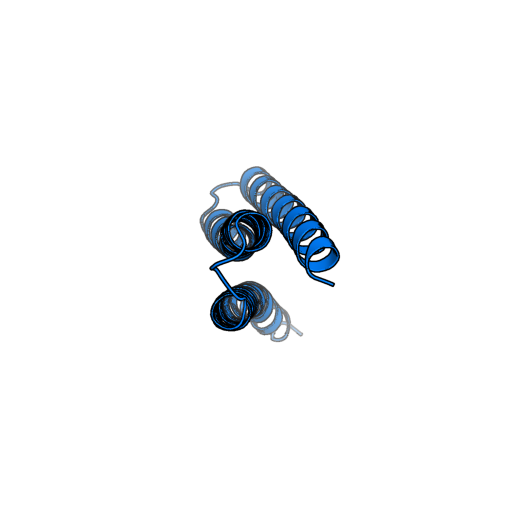 89.7, std 15.45, range [40.84, 98.5]

Foldseek 3Di:
DPPPPVVVLVVPLVVLVVQLVVLVVVLVVFDCVDVVSVVLSVLLSVLSVLLNVLCVQLVVDPDPVSVVVSNVSSVVSVVSNVVSVVVVD

Secondary structure (DSSP, 8-state):
--SSHHHHHHHHHHHHHHHHHHHHHHHHTS-TTSHHHHHHHHHHHHHHHHHHHHHHHHHH-SSHHHHHHHHHHHHHHHHHHHHHHHHT-